Protein AF-A0A291W4Y9-F1 (afdb_monomer)

Secondary structure (DSSP, 8-state):
-------PPPTT--HHHHHHHHHHHHHHHHHHHT--SS-SS--S-HHHHHHHHHHHHHHS-SHHHHHHHHHHHHHH--

Foldseek 3Di:
DPDLPAAEDDDVDDPVVLLVSLLVSLVVVCVVVVHDQFDPDDPPDSSVRNVVVLVVQLPDDDDRVVVSVVVVCRSHPD

Nearest PDB structures (foldseek):
  5lsm-assembly6_E  TM=3.449E-01  e=7.503E+00  Shewanella oneidensis MR-1

Structure (mmCIF, N/CA/C/O backbone):
data_AF-A0A291W4Y9-F1
#
_entry.id   AF-A0A291W4Y9-F1
#
loop_
_atom_site.group_PDB
_atom_site.id
_atom_site.type_symbol
_atom_site.label_atom_id
_atom_site.label_alt_id
_atom_site.label_comp_id
_atom_site.label_asym_id
_atom_site.label_entity_id
_atom_site.label_seq_id
_atom_site.pdbx_PDB_ins_code
_atom_site.Cartn_x
_atom_site.Cartn_y
_atom_site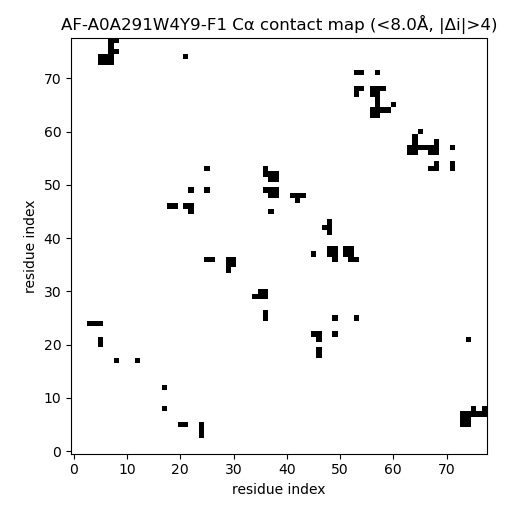.Cartn_z
_atom_site.occupancy
_atom_site.B_iso_or_equiv
_atom_site.auth_seq_id
_atom_site.auth_comp_id
_atom_site.auth_asym_id
_atom_site.auth_atom_id
_atom_site.pdbx_PDB_model_num
ATOM 1 N N . MET A 1 1 ? -18.870 8.719 -7.797 1.00 38.00 1 MET A N 1
ATOM 2 C CA . MET A 1 1 ? -17.767 7.972 -7.144 1.00 38.00 1 MET A CA 1
ATOM 3 C C . MET A 1 1 ? -16.565 7.979 -8.079 1.00 38.00 1 MET A C 1
ATOM 5 O O . MET A 1 1 ? -16.732 7.508 -9.199 1.00 38.00 1 MET A O 1
ATOM 9 N N . PRO A 1 2 ? -15.391 8.506 -7.692 1.00 43.47 2 PRO A N 1
ATOM 10 C CA . PRO A 1 2 ? -14.207 8.368 -8.528 1.00 43.47 2 PRO A CA 1
ATOM 11 C C . PRO A 1 2 ? -13.839 6.881 -8.624 1.00 43.47 2 PRO A C 1
ATOM 13 O O . PRO A 1 2 ? -13.801 6.172 -7.615 1.00 43.47 2 PRO A O 1
ATOM 16 N N . ARG A 1 3 ? -13.656 6.393 -9.852 1.00 49.72 3 ARG A N 1
ATOM 17 C CA . ARG A 1 3 ? -13.340 4.993 -10.156 1.00 49.72 3 ARG A CA 1
ATOM 18 C C . ARG A 1 3 ? -11.891 4.737 -9.741 1.00 49.72 3 ARG A C 1
ATOM 20 O O . ARG A 1 3 ? -10.983 5.237 -10.390 1.00 49.72 3 ARG A O 1
ATOM 27 N N . PHE A 1 4 ? -11.680 3.973 -8.672 1.00 52.22 4 PHE A N 1
ATOM 28 C CA . PHE A 1 4 ? -10.367 3.414 -8.345 1.00 52.22 4 PHE A CA 1
ATOM 29 C C . PHE A 1 4 ? -9.927 2.523 -9.519 1.00 52.22 4 PHE A C 1
ATOM 31 O O . PHE A 1 4 ? -10.502 1.452 -9.714 1.00 52.22 4 PHE A O 1
ATOM 38 N N . ARG A 1 5 ? -8.999 3.012 -10.353 1.00 58.22 5 ARG A N 1
ATOM 39 C CA . ARG A 1 5 ? -8.529 2.374 -11.599 1.00 58.22 5 ARG A CA 1
ATOM 40 C C . ARG A 1 5 ? -7.177 1.681 -11.391 1.00 58.22 5 ARG A C 1
ATOM 42 O O . ARG A 1 5 ? -6.267 1.844 -12.190 1.00 58.22 5 ARG A O 1
ATOM 49 N N . PHE A 1 6 ? -7.040 0.913 -10.315 1.00 64.06 6 PHE A N 1
ATOM 50 C CA . PHE A 1 6 ? -5.906 0.001 -10.212 1.00 64.06 6 PHE A CA 1
ATOM 51 C C . PHE A 1 6 ? -6.253 -1.325 -10.884 1.00 64.06 6 PHE A C 1
ATOM 53 O O . PHE A 1 6 ? -7.349 -1.854 -10.666 1.00 64.06 6 PHE A O 1
ATOM 60 N N . ARG A 1 7 ? -5.338 -1.830 -11.712 1.00 68.75 7 ARG A N 1
ATOM 61 C CA . ARG A 1 7 ? -5.474 -3.107 -12.413 1.00 68.75 7 ARG A CA 1
ATOM 62 C C . ARG A 1 7 ? -4.520 -4.136 -11.801 1.00 68.75 7 ARG A C 1
ATOM 64 O O . ARG A 1 7 ? -3.434 -3.748 -11.380 1.00 68.75 7 ARG A O 1
ATOM 71 N N . PRO A 1 8 ? -4.899 -5.418 -11.765 1.00 65.69 8 PRO A N 1
ATOM 72 C CA . PRO A 1 8 ? -3.962 -6.473 -11.412 1.00 65.69 8 PRO A CA 1
ATOM 73 C C . PRO A 1 8 ? -2.807 -6.531 -12.422 1.00 65.69 8 PRO A C 1
ATOM 75 O O . PRO A 1 8 ? -2.961 -6.108 -13.575 1.00 65.69 8 PRO A O 1
ATOM 78 N N . ARG A 1 9 ? -1.650 -7.034 -11.971 1.00 69.56 9 ARG A N 1
ATOM 79 C CA . ARG A 1 9 ? -0.439 -7.133 -12.797 1.00 69.56 9 ARG A CA 1
ATOM 80 C C . ARG A 1 9 ? -0.733 -7.927 -14.068 1.00 69.56 9 ARG A C 1
ATOM 82 O O . ARG A 1 9 ? -1.220 -9.052 -13.990 1.00 69.56 9 ARG A O 1
ATOM 89 N N . SER A 1 10 ? -0.398 -7.370 -15.229 1.00 70.56 10 SER A N 1
ATOM 90 C CA . SER A 1 10 ? -0.526 -8.105 -16.496 1.00 70.56 10 SER A CA 1
ATOM 91 C C . SER A 1 10 ? 0.632 -9.092 -16.679 1.00 70.56 10 SER A C 1
ATOM 93 O O . SER A 1 10 ? 1.760 -8.834 -16.256 1.00 70.56 10 SER A O 1
ATOM 95 N N . GLN A 1 11 ? 0.374 -10.236 -17.318 1.00 59.84 11 GLN A N 1
ATOM 96 C CA . GLN A 1 11 ? 1.421 -11.213 -17.622 1.00 59.84 11 GLN A CA 1
ATOM 97 C C . GLN A 1 11 ? 2.434 -10.578 -18.594 1.00 59.84 11 GLN A C 1
ATOM 99 O O . GLN A 1 11 ? 2.078 -10.240 -19.718 1.00 59.84 11 GLN A O 1
ATOM 104 N N . GLY A 1 12 ? 3.672 -10.366 -18.135 1.00 69.75 12 GLY A N 1
ATOM 105 C CA . GLY A 1 12 ? 4.725 -9.665 -18.888 1.00 69.75 12 GLY A CA 1
ATOM 106 C C . GLY A 1 12 ? 4.910 -8.180 -18.544 1.00 69.75 12 GLY A C 1
ATOM 107 O O . GLY A 1 12 ? 5.796 -7.547 -19.103 1.00 69.75 12 GLY A O 1
ATOM 108 N N . GLU A 1 13 ? 4.121 -7.618 -17.622 1.00 75.44 13 GLU A N 1
ATOM 109 C CA . GLU A 1 13 ? 4.352 -6.263 -17.105 1.00 75.44 13 GLU A CA 1
ATOM 110 C C . GLU A 1 13 ? 5.622 -6.229 -16.252 1.00 75.44 13 GLU A C 1
ATOM 112 O O . GLU A 1 13 ? 5.825 -7.115 -15.408 1.00 75.44 13 GLU A O 1
ATOM 117 N N . ASP A 1 14 ? 6.452 -5.209 -16.481 1.00 80.31 14 ASP A N 1
ATOM 118 C CA . ASP A 1 14 ? 7.641 -4.939 -15.680 1.00 80.31 14 ASP A CA 1
ATOM 119 C C . ASP A 1 14 ? 7.247 -4.797 -14.206 1.00 80.31 14 ASP A C 1
ATOM 121 O O . ASP A 1 14 ? 6.218 -4.201 -13.864 1.00 80.31 14 ASP A O 1
ATOM 125 N N . TYR A 1 15 ? 8.054 -5.398 -13.340 1.00 74.44 15 TYR A N 1
ATOM 126 C CA . TYR A 1 15 ? 7.827 -5.367 -11.909 1.00 74.44 15 TYR A CA 1
ATOM 127 C C . TYR A 1 15 ? 7.842 -3.923 -11.388 1.00 74.44 15 TYR A C 1
ATOM 129 O O . TYR A 1 15 ? 6.907 -3.546 -10.684 1.00 74.44 15 TYR A O 1
ATOM 137 N N . ASP A 1 16 ? 8.762 -3.084 -11.869 1.00 79.56 16 ASP A N 1
ATOM 138 C CA . ASP A 1 16 ? 8.883 -1.681 -11.451 1.00 79.56 16 ASP A CA 1
ATOM 139 C C . ASP A 1 16 ? 7.647 -0.860 -11.847 1.00 79.56 16 ASP A C 1
ATOM 141 O O . ASP A 1 16 ? 7.145 -0.027 -11.088 1.00 79.56 16 ASP A O 1
ATOM 145 N N . THR A 1 17 ? 7.095 -1.131 -13.035 1.00 80.50 17 THR A N 1
ATOM 146 C CA . THR A 1 17 ? 5.879 -0.455 -13.521 1.00 80.50 17 THR A CA 1
ATOM 147 C C . THR A 1 17 ? 4.675 -0.800 -12.647 1.00 80.50 17 THR A C 1
ATOM 149 O O . THR A 1 17 ? 3.870 0.069 -12.300 1.00 80.50 17 THR A O 1
ATOM 152 N N . TYR A 1 18 ? 4.557 -2.070 -12.259 1.00 80.62 18 TYR A N 1
ATOM 153 C CA . TYR A 1 18 ? 3.502 -2.523 -11.364 1.00 80.62 18 TYR A CA 1
ATOM 154 C C . TYR A 1 18 ? 3.657 -1.941 -9.949 1.00 80.62 18 TYR A C 1
ATOM 156 O O . TYR A 1 18 ? 2.670 -1.482 -9.366 1.00 80.62 18 TYR A O 1
ATOM 164 N N . GLU A 1 19 ? 4.877 -1.910 -9.408 1.00 85.31 19 GLU A N 1
ATOM 165 C CA . GLU A 1 19 ? 5.158 -1.336 -8.089 1.00 85.31 19 GLU A CA 1
ATOM 166 C C . GLU A 1 19 ? 4.810 0.155 -8.030 1.00 85.31 19 GLU A C 1
ATOM 168 O O . GLU A 1 19 ? 4.087 0.586 -7.126 1.00 85.31 19 GLU A O 1
ATOM 173 N N . GLN A 1 20 ? 5.220 0.938 -9.033 1.00 84.00 20 GLN A N 1
ATOM 174 C CA . GLN A 1 20 ? 4.873 2.360 -9.112 1.00 84.00 20 GLN A CA 1
ATOM 175 C C . GLN A 1 20 ? 3.362 2.580 -9.209 1.00 84.00 20 GLN A C 1
ATOM 177 O O . GLN A 1 20 ? 2.808 3.440 -8.514 1.00 84.00 20 GLN A O 1
ATOM 182 N N . ALA A 1 21 ? 2.667 1.781 -10.023 1.00 82.81 21 ALA A N 1
ATOM 183 C CA . ALA A 1 21 ? 1.215 1.851 -10.116 1.00 82.81 21 ALA A CA 1
ATOM 184 C C . ALA A 1 21 ? 0.553 1.541 -8.760 1.00 82.81 21 ALA A C 1
ATOM 186 O O . ALA A 1 21 ? -0.445 2.175 -8.396 1.00 82.81 21 ALA A O 1
ATOM 187 N N . PHE A 1 22 ? 1.090 0.570 -8.010 1.00 83.62 22 PHE A N 1
ATOM 188 C CA . PHE A 1 22 ? 0.567 0.182 -6.701 1.00 83.62 22 PHE A CA 1
ATOM 189 C C . PHE A 1 22 ? 0.740 1.317 -5.695 1.00 83.62 22 PHE A C 1
ATOM 191 O O . PHE A 1 22 ? -0.231 1.707 -5.038 1.00 83.62 22 PHE A O 1
ATOM 198 N N . ILE A 1 23 ? 1.948 1.883 -5.616 1.00 85.75 23 ILE A N 1
ATOM 199 C CA . ILE A 1 23 ? 2.270 3.008 -4.731 1.00 85.75 23 ILE A CA 1
ATOM 200 C C . ILE A 1 23 ? 1.343 4.187 -5.036 1.00 85.75 23 ILE A C 1
ATOM 202 O O . ILE A 1 23 ? 0.748 4.752 -4.114 1.00 85.75 23 ILE A O 1
ATOM 206 N N . ALA A 1 24 ? 1.151 4.527 -6.313 1.00 85.88 24 ALA A N 1
ATOM 207 C CA . ALA A 1 24 ? 0.280 5.625 -6.723 1.00 85.88 24 ALA A CA 1
ATOM 208 C C . ALA A 1 24 ? -1.181 5.395 -6.298 1.00 85.88 24 ALA A C 1
ATOM 210 O O . ALA A 1 24 ? -1.797 6.265 -5.676 1.00 85.88 24 ALA A O 1
ATOM 211 N N . ALA A 1 25 ? -1.728 4.206 -6.567 1.00 84.38 25 ALA A N 1
ATOM 212 C CA . ALA A 1 25 ? -3.107 3.876 -6.215 1.00 84.38 25 ALA A CA 1
ATOM 213 C C . ALA A 1 25 ? -3.330 3.833 -4.696 1.00 84.38 25 ALA A C 1
ATOM 215 O O . ALA A 1 25 ? -4.340 4.339 -4.194 1.00 84.38 25 ALA A O 1
ATOM 216 N N . TRP A 1 26 ? -2.388 3.255 -3.948 1.00 86.50 26 TRP A N 1
ATOM 217 C CA . TRP A 1 26 ? -2.439 3.222 -2.489 1.00 86.50 26 TRP A CA 1
ATOM 218 C C . TRP A 1 26 ? -2.354 4.630 -1.891 1.00 86.50 26 TRP A C 1
ATOM 220 O O . TRP A 1 26 ? -3.171 4.998 -1.045 1.00 86.50 26 TRP A O 1
ATOM 230 N N . THR A 1 27 ? -1.442 5.458 -2.399 1.00 87.06 27 THR A N 1
ATOM 231 C CA . THR A 1 27 ? -1.270 6.847 -1.958 1.00 87.06 27 THR A CA 1
ATOM 232 C C . THR A 1 27 ? -2.522 7.681 -2.222 1.00 87.06 27 THR A C 1
ATOM 234 O O . THR A 1 27 ? -2.995 8.380 -1.325 1.00 87.06 27 THR A O 1
ATOM 237 N N . GLU A 1 28 ? -3.135 7.560 -3.403 1.00 86.88 28 GLU A N 1
ATOM 238 C CA . GLU A 1 28 ? -4.391 8.246 -3.734 1.00 86.88 28 GLU A CA 1
ATOM 239 C C . GLU A 1 28 ? -5.540 7.816 -2.803 1.00 86.88 28 GLU A C 1
ATOM 241 O O . GLU A 1 28 ? -6.344 8.637 -2.342 1.00 86.88 28 GLU A O 1
ATOM 246 N N . PHE A 1 29 ? -5.627 6.519 -2.499 1.00 84.81 29 PHE A N 1
ATOM 247 C CA . PHE A 1 29 ? -6.610 5.988 -1.560 1.00 84.81 29 PHE A CA 1
ATOM 248 C C . PHE A 1 29 ? -6.414 6.552 -0.148 1.00 84.81 29 PHE A C 1
ATOM 250 O O . PHE A 1 29 ? -7.385 6.998 0.474 1.00 84.81 29 PHE A O 1
ATOM 257 N N . CYS A 1 30 ? -5.173 6.576 0.336 1.00 86.56 30 CYS A N 1
ATOM 258 C CA . CYS A 1 30 ? -4.826 7.127 1.639 1.00 86.56 30 CYS A CA 1
ATOM 259 C C . CYS A 1 30 ? -5.095 8.633 1.716 1.00 86.56 30 CYS A C 1
ATOM 261 O O . CYS A 1 30 ? -5.737 9.075 2.670 1.00 86.56 30 CYS A O 1
ATOM 263 N N . ALA A 1 31 ? -4.751 9.403 0.678 1.00 87.56 31 ALA A N 1
ATOM 264 C CA . ALA A 1 31 ? -5.037 10.836 0.593 1.00 87.56 31 ALA A CA 1
ATOM 265 C C . ALA A 1 31 ? -6.543 11.132 0.713 1.00 87.56 31 ALA A C 1
ATOM 267 O O . ALA A 1 31 ? -6.966 11.949 1.534 1.00 87.56 31 ALA A O 1
ATOM 268 N N . ARG A 1 32 ? -7.391 10.394 -0.018 1.00 85.25 32 ARG A N 1
ATOM 269 C CA . ARG A 1 32 ? -8.863 10.525 0.063 1.00 85.25 32 ARG A CA 1
ATOM 270 C C . ARG A 1 32 ? -9.435 10.188 1.434 1.00 85.25 32 ARG A C 1
ATOM 272 O O . ARG A 1 32 ? -10.535 10.622 1.774 1.00 85.25 32 ARG A O 1
ATOM 279 N N . ARG A 1 33 ? -8.730 9.358 2.195 1.00 83.50 33 ARG A N 1
ATOM 280 C CA . ARG A 1 33 ? -9.155 8.872 3.508 1.00 83.50 33 ARG A CA 1
ATOM 281 C C . ARG A 1 33 ? -8.443 9.573 4.660 1.00 83.50 33 ARG A C 1
ATOM 283 O O . ARG A 1 33 ? -8.718 9.216 5.800 1.00 83.50 33 ARG A O 1
ATOM 290 N N . LYS A 1 34 ? -7.594 10.569 4.367 1.00 85.69 34 LYS A N 1
ATOM 291 C CA . LYS A 1 34 ? -6.744 11.268 5.343 1.00 85.69 34 LYS A CA 1
ATOM 292 C C . LYS A 1 34 ? -5.931 10.281 6.195 1.00 85.69 34 LYS A C 1
ATOM 294 O O . LYS A 1 34 ? -5.883 10.393 7.415 1.00 85.69 34 LYS A O 1
ATOM 299 N N . MET A 1 35 ? -5.349 9.277 5.543 1.00 85.31 35 MET A N 1
ATOM 300 C CA . MET A 1 35 ? -4.514 8.249 6.166 1.00 85.31 35 MET A CA 1
ATOM 301 C C . MET A 1 35 ? -3.059 8.396 5.732 1.00 85.31 35 MET A C 1
ATOM 303 O O . MET A 1 35 ? -2.795 8.876 4.631 1.00 85.31 35 MET A O 1
ATOM 307 N N . SER A 1 36 ? -2.132 7.924 6.568 1.00 86.31 36 SER A N 1
ATOM 308 C CA . SER A 1 36 ? -0.736 7.768 6.156 1.00 86.31 36 SER A CA 1
ATOM 309 C C . SER A 1 36 ? -0.615 6.601 5.167 1.00 86.31 36 SER A C 1
ATOM 311 O O . SER A 1 36 ? -1.078 5.502 5.487 1.00 86.31 36 SER A O 1
ATOM 313 N N . PRO A 1 37 ? -0.019 6.801 3.979 1.00 84.00 37 PRO A N 1
ATOM 314 C CA . PRO A 1 37 ? 0.275 5.713 3.049 1.00 84.00 37 PRO A CA 1
ATOM 315 C C . PRO A 1 37 ? 1.460 4.846 3.486 1.00 84.00 37 PRO A C 1
ATOM 317 O O . PRO A 1 37 ? 1.566 3.717 3.016 1.00 84.00 37 PRO A O 1
ATOM 320 N N . PHE A 1 38 ? 2.292 5.336 4.405 1.00 85.31 38 PHE A N 1
ATOM 321 C CA . PHE A 1 38 ? 3.504 4.664 4.869 1.00 85.31 38 PHE A CA 1
ATOM 322 C C . PHE A 1 38 ? 3.387 4.238 6.342 1.00 85.31 38 PHE A C 1
ATOM 324 O O . PHE A 1 38 ? 2.657 4.890 7.108 1.00 85.31 38 PHE A O 1
ATOM 331 N N . PRO A 1 39 ? 4.080 3.155 6.744 1.00 83.12 39 PRO A N 1
ATOM 332 C CA . PRO A 1 39 ? 4.164 2.729 8.133 1.00 83.12 39 PRO A CA 1
ATOM 333 C C . PRO A 1 39 ? 4.979 3.739 8.953 1.00 83.12 39 PRO A C 1
ATOM 335 O O . PRO A 1 39 ? 5.689 4.581 8.407 1.00 83.12 39 PRO A O 1
ATOM 338 N N . ALA A 1 40 ? 4.887 3.654 10.282 1.00 80.38 40 ALA A N 1
ATOM 339 C CA . ALA A 1 40 ? 5.668 4.518 11.174 1.00 80.38 40 ALA A CA 1
ATOM 340 C C . ALA A 1 40 ? 7.185 4.278 11.052 1.00 80.38 40 ALA A C 1
ATOM 342 O O . ALA A 1 40 ? 7.972 5.190 11.288 1.00 80.38 40 ALA A O 1
ATOM 343 N N . TRP A 1 41 ? 7.573 3.060 10.663 1.00 83.19 41 TRP A N 1
ATOM 344 C CA . TRP A 1 41 ? 8.956 2.632 10.485 1.00 83.19 41 TRP A CA 1
ATOM 345 C C . TRP A 1 41 ? 9.155 2.158 9.042 1.00 83.19 41 TRP A C 1
ATOM 347 O O . TRP A 1 41 ? 8.879 0.994 8.754 1.00 83.19 41 TRP A O 1
ATOM 357 N N . PRO A 1 42 ? 9.554 3.055 8.124 1.00 81.88 42 PRO A N 1
ATOM 358 C CA . PRO A 1 42 ? 9.792 2.690 6.735 1.00 81.88 42 PRO A CA 1
ATOM 359 C C . PRO A 1 42 ? 11.052 1.828 6.600 1.00 81.88 42 PRO A C 1
ATOM 361 O O . PRO A 1 42 ? 12.075 2.084 7.238 1.00 81.88 42 PRO A O 1
ATOM 364 N N . HIS A 1 43 ? 10.979 0.814 5.747 1.00 78.12 43 HIS A N 1
ATOM 365 C CA . HIS A 1 43 ? 12.067 -0.101 5.413 1.00 78.12 43 HIS A CA 1
ATOM 366 C C . HIS A 1 43 ? 13.001 0.454 4.327 1.00 78.12 43 HIS A C 1
ATOM 368 O O . HIS A 1 43 ? 14.033 -0.153 4.049 1.00 78.12 43 HIS A O 1
ATOM 374 N N . GLY A 1 44 ? 12.662 1.601 3.727 1.00 80.94 44 GLY A N 1
ATOM 375 C CA . GLY A 1 44 ? 13.457 2.260 2.683 1.00 80.94 44 GLY A CA 1
ATOM 376 C C . GLY A 1 44 ? 13.060 1.868 1.257 1.00 80.94 44 GLY A C 1
ATOM 377 O O . GLY A 1 44 ? 13.496 2.514 0.308 1.00 80.94 44 GLY A O 1
ATOM 378 N N . ASP A 1 45 ? 12.184 0.874 1.111 1.00 87.69 45 ASP A N 1
ATOM 379 C CA . ASP A 1 45 ? 11.547 0.487 -0.145 1.00 87.69 45 ASP A CA 1
ATOM 380 C C . ASP A 1 45 ? 10.080 0.938 -0.125 1.00 87.69 45 ASP A C 1
ATOM 382 O O . ASP A 1 45 ? 9.272 0.476 0.687 1.00 87.69 45 ASP A O 1
ATOM 386 N N . GLN A 1 46 ? 9.731 1.856 -1.028 1.00 85.69 46 GLN A N 1
ATOM 387 C CA . GLN A 1 46 ? 8.405 2.476 -1.062 1.00 85.69 46 GLN A CA 1
ATOM 388 C C . GLN A 1 46 ? 7.278 1.472 -1.333 1.00 85.69 46 GLN A C 1
ATOM 390 O O . GLN A 1 46 ? 6.162 1.659 -0.836 1.00 85.69 46 GLN A O 1
ATOM 395 N N . TYR A 1 47 ? 7.541 0.424 -2.115 1.00 86.00 47 TYR A N 1
ATOM 396 C CA . TYR A 1 47 ? 6.545 -0.589 -2.434 1.00 86.00 47 TYR A CA 1
ATOM 397 C C . TYR A 1 47 ? 6.312 -1.515 -1.240 1.00 86.00 47 TYR A C 1
ATOM 399 O O . TYR A 1 47 ? 5.157 -1.766 -0.872 1.00 86.00 47 TYR A O 1
ATOM 407 N N . LEU A 1 48 ? 7.386 -1.972 -0.591 1.00 85.75 48 LEU A N 1
ATOM 408 C CA . LEU A 1 48 ? 7.295 -2.782 0.624 1.00 85.75 48 LEU A CA 1
ATOM 409 C C . LEU A 1 48 ? 6.614 -2.010 1.756 1.00 85.75 48 LEU A C 1
ATOM 411 O O . LEU A 1 48 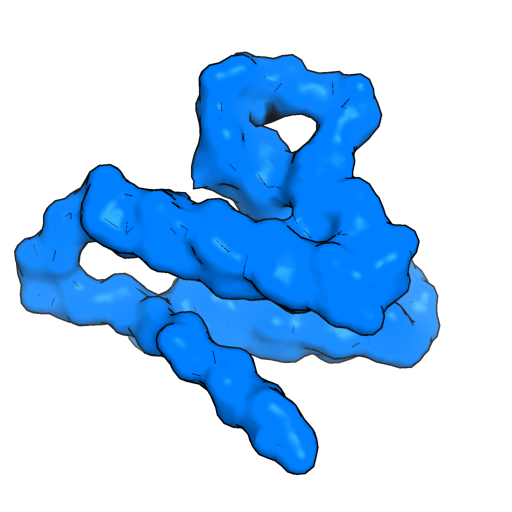? 5.741 -2.564 2.427 1.00 85.75 48 LEU A O 1
ATOM 415 N N . ASP A 1 49 ? 6.927 -0.725 1.909 1.00 88.75 49 ASP A N 1
ATOM 416 C CA . ASP A 1 49 ? 6.307 0.152 2.901 1.00 88.75 49 ASP A CA 1
ATOM 417 C C . ASP A 1 49 ? 4.809 0.340 2.634 1.00 88.75 49 ASP A C 1
ATOM 419 O O . ASP A 1 49 ? 3.979 0.163 3.532 1.00 88.75 49 ASP A O 1
ATOM 423 N N . ALA A 1 50 ? 4.425 0.612 1.384 1.00 87.06 50 ALA A N 1
ATOM 424 C CA . ALA A 1 50 ? 3.020 0.705 0.995 1.00 87.06 50 ALA A CA 1
ATOM 425 C C . ALA A 1 50 ? 2.273 -0.625 1.223 1.00 87.06 50 ALA A C 1
ATOM 427 O O . ALA A 1 50 ? 1.137 -0.637 1.708 1.00 87.06 50 ALA A O 1
ATOM 428 N N . CYS A 1 51 ? 2.912 -1.762 0.931 1.00 84.62 51 CYS A N 1
ATOM 429 C CA . CYS A 1 51 ? 2.359 -3.092 1.186 1.00 84.62 51 CYS A CA 1
ATOM 430 C C . CYS A 1 51 ? 2.188 -3.380 2.684 1.00 84.62 51 CYS A C 1
ATOM 432 O O . CYS A 1 51 ? 1.150 -3.921 3.092 1.00 84.62 51 CYS A O 1
ATOM 434 N N . ALA A 1 52 ? 3.179 -3.022 3.503 1.00 86.94 52 ALA A N 1
ATOM 435 C CA . ALA A 1 52 ? 3.148 -3.175 4.953 1.00 86.94 52 ALA A CA 1
ATOM 436 C C . ALA A 1 52 ? 2.009 -2.344 5.556 1.00 86.94 52 ALA A C 1
ATOM 438 O O . ALA A 1 52 ? 1.136 -2.897 6.232 1.00 86.94 52 ALA A O 1
ATOM 439 N N . ALA A 1 53 ? 1.925 -1.060 5.199 1.00 86.81 53 ALA A N 1
ATOM 440 C CA . ALA A 1 53 ? 0.837 -0.182 5.620 1.00 86.81 53 ALA A CA 1
ATOM 441 C C . ALA A 1 53 ? -0.532 -0.742 5.197 1.00 86.81 53 ALA A C 1
ATOM 443 O O . ALA A 1 53 ? -1.441 -0.881 6.021 1.00 86.81 53 ALA A O 1
ATOM 444 N N . ALA A 1 54 ? -0.689 -1.151 3.932 1.00 84.69 54 ALA A N 1
ATOM 445 C CA . ALA A 1 54 ? -1.937 -1.733 3.441 1.00 84.69 54 ALA A CA 1
ATOM 446 C C . ALA A 1 54 ? -2.349 -2.995 4.215 1.00 84.69 54 ALA A C 1
ATOM 448 O O . ALA A 1 54 ? -3.540 -3.210 4.478 1.00 84.69 54 ALA A O 1
ATOM 449 N N . ARG A 1 55 ? -1.379 -3.828 4.613 1.00 84.94 55 ARG A N 1
ATOM 450 C CA . ARG A 1 55 ? -1.605 -5.021 5.436 1.00 84.94 55 ARG A CA 1
ATOM 451 C C . ARG A 1 55 ? -2.048 -4.666 6.850 1.00 84.94 55 ARG A C 1
ATOM 453 O O . ARG A 1 55 ? -3.030 -5.249 7.311 1.00 84.94 55 ARG A O 1
ATOM 460 N N . GLU A 1 56 ? -1.389 -3.711 7.494 1.00 86.00 56 GLU A N 1
ATOM 461 C CA . GLU A 1 56 ? -1.770 -3.232 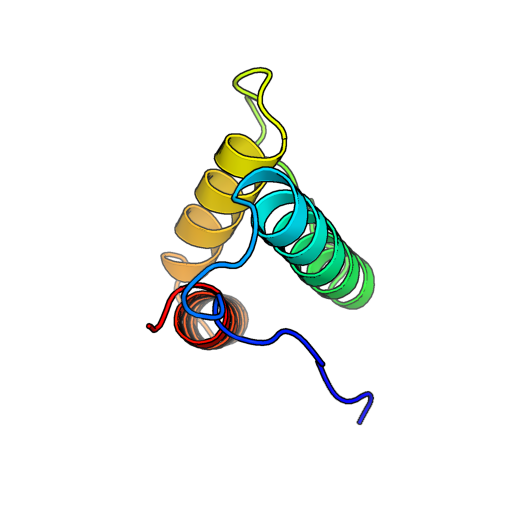8.824 1.00 86.00 56 GLU A CA 1
ATOM 462 C C . GLU A 1 56 ? -3.191 -2.666 8.836 1.00 86.00 56 GLU A C 1
ATOM 464 O O . GLU A 1 56 ? -4.017 -3.069 9.656 1.00 86.00 56 GLU A O 1
ATOM 469 N N . PHE A 1 57 ? -3.531 -1.787 7.887 1.00 83.94 57 PHE A N 1
ATOM 470 C CA . PHE A 1 57 ? -4.878 -1.221 7.820 1.00 83.94 57 PHE A CA 1
ATOM 471 C C . PHE A 1 57 ? -5.944 -2.283 7.537 1.00 83.94 57 PHE A C 1
ATOM 473 O O . PHE A 1 57 ? -7.030 -2.213 8.107 1.00 83.94 57 PHE A O 1
ATOM 480 N N . ALA A 1 58 ? -5.658 -3.278 6.692 1.00 83.69 58 ALA A N 1
ATOM 481 C CA . ALA A 1 58 ? -6.590 -4.371 6.398 1.00 83.69 58 ALA A CA 1
ATOM 482 C C . ALA A 1 58 ? -6.826 -5.324 7.589 1.00 83.69 58 ALA A C 1
ATOM 484 O O . ALA A 1 58 ? -7.851 -6.020 7.625 1.00 83.69 58 ALA A O 1
ATOM 485 N N . ALA A 1 59 ? -5.891 -5.372 8.542 1.00 85.06 59 ALA A N 1
ATOM 486 C CA . ALA A 1 59 ? -6.013 -6.148 9.772 1.00 85.06 59 ALA A CA 1
ATOM 487 C C . ALA A 1 59 ? -6.868 -5.441 10.838 1.00 85.06 59 ALA A C 1
ATOM 489 O O . ALA A 1 59 ? -7.431 -6.107 11.706 1.00 85.06 59 ALA A O 1
ATOM 490 N N . ARG A 1 60 ? -7.019 -4.110 10.764 1.00 82.81 60 ARG A N 1
ATOM 491 C CA . ARG A 1 60 ? -7.824 -3.353 11.733 1.00 82.81 60 ARG A CA 1
ATOM 492 C C . ARG A 1 60 ? -9.314 -3.714 11.622 1.00 82.81 60 ARG A C 1
ATOM 494 O O . ARG A 1 60 ? -9.843 -3.809 10.511 1.00 82.81 60 ARG A O 1
ATOM 501 N N . PRO A 1 61 ? -10.029 -3.884 12.745 1.00 79.94 61 PRO A N 1
ATOM 502 C CA . PRO A 1 61 ? -11.470 -4.093 12.715 1.00 79.94 61 PRO A CA 1
ATOM 503 C C . PRO A 1 61 ? -12.212 -2.829 12.250 1.00 79.94 61 PRO A C 1
ATOM 505 O O . PRO A 1 61 ? -11.729 -1.703 12.373 1.00 79.94 61 PRO A O 1
ATOM 508 N N . GLY A 1 62 ? -13.417 -3.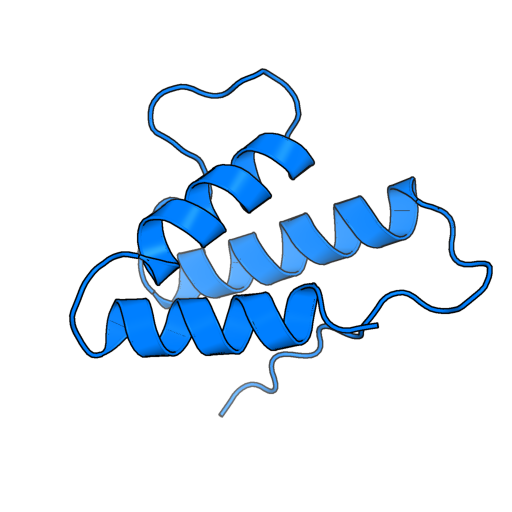016 11.707 1.00 83.38 62 GLY A N 1
ATOM 509 C CA . GLY A 1 62 ? -14.317 -1.926 11.326 1.00 83.38 62 GLY A CA 1
ATOM 510 C C . GLY A 1 62 ? -14.365 -1.600 9.830 1.00 83.38 62 GLY A C 1
ATOM 511 O O . GLY A 1 62 ? -13.776 -2.263 8.972 1.00 83.38 62 GLY A O 1
ATOM 512 N N . ARG A 1 63 ? -15.136 -0.556 9.497 1.00 82.19 63 ARG A N 1
ATOM 513 C CA . ARG A 1 63 ? -15.475 -0.192 8.108 1.00 82.19 63 ARG A CA 1
ATOM 514 C C . ARG A 1 63 ? -14.242 0.138 7.265 1.00 82.19 63 ARG A C 1
ATOM 516 O O . ARG A 1 63 ? -14.221 -0.185 6.080 1.00 82.19 63 ARG A O 1
ATOM 523 N N . LEU A 1 64 ? -13.237 0.762 7.874 1.00 78.12 64 LEU A N 1
ATOM 524 C CA . LEU A 1 64 ? -11.993 1.143 7.214 1.00 78.12 64 LEU A CA 1
ATOM 525 C C . LEU A 1 64 ? -11.128 -0.081 6.884 1.00 78.12 64 LEU A C 1
ATOM 527 O O . LEU A 1 64 ? -10.729 -0.232 5.735 1.00 78.12 64 LEU A O 1
ATOM 531 N N . GLY A 1 65 ? -10.933 -1.009 7.824 1.00 81.69 65 GLY A N 1
ATOM 532 C CA . GLY A 1 65 ? -10.161 -2.223 7.549 1.00 81.69 65 GLY A CA 1
ATOM 533 C C . GLY A 1 65 ? -10.831 -3.151 6.538 1.00 81.69 65 GLY A C 1
ATOM 534 O O . GLY A 1 65 ? -10.171 -3.668 5.638 1.00 81.69 65 GLY A O 1
ATOM 535 N N . ASN A 1 66 ? -12.165 -3.255 6.566 1.00 83.19 66 ASN A N 1
ATOM 536 C CA . ASN A 1 66 ? -12.929 -3.958 5.527 1.00 83.19 66 ASN A CA 1
ATOM 537 C C . ASN A 1 66 ? -12.782 -3.320 4.134 1.00 83.19 66 ASN A C 1
ATOM 539 O O . ASN A 1 66 ? -12.896 -4.009 3.116 1.00 83.19 66 ASN A O 1
ATOM 543 N N . LEU A 1 67 ? -12.560 -2.006 4.070 1.00 81.69 67 LEU A N 1
ATOM 544 C CA . LEU A 1 67 ? -12.304 -1.285 2.828 1.00 81.69 67 LEU A CA 1
ATOM 545 C C . LEU A 1 67 ? -10.866 -1.522 2.349 1.00 81.69 67 LEU A C 1
ATOM 547 O O . LEU A 1 67 ? -10.676 -1.880 1.191 1.00 81.69 67 LEU A O 1
ATOM 551 N N . CYS A 1 68 ? -9.878 -1.401 3.239 1.00 82.00 68 CYS A N 1
ATOM 552 C CA . CYS A 1 68 ? -8.470 -1.657 2.931 1.00 82.00 68 CYS A CA 1
ATOM 553 C C . CYS A 1 68 ? -8.241 -3.107 2.496 1.00 82.00 68 CYS A C 1
ATOM 555 O O . CYS A 1 68 ? -7.503 -3.344 1.549 1.00 82.00 68 CYS A O 1
ATOM 557 N N . ARG A 1 69 ? -8.948 -4.075 3.094 1.00 81.62 69 ARG A N 1
ATOM 558 C CA . ARG A 1 69 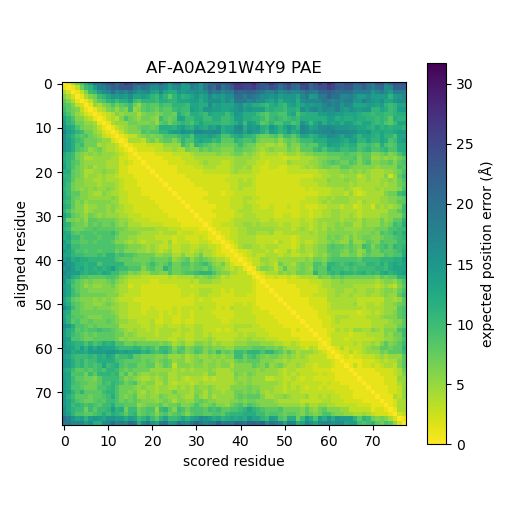? -8.923 -5.480 2.662 1.00 81.62 69 ARG A CA 1
ATOM 559 C C . ARG A 1 69 ? -9.430 -5.646 1.231 1.00 81.62 69 ARG A C 1
ATOM 561 O O . ARG A 1 69 ? -8.789 -6.324 0.439 1.00 81.62 69 ARG A O 1
ATOM 568 N N . ARG A 1 70 ? -10.545 -4.994 0.877 1.00 82.00 70 ARG A N 1
ATOM 569 C CA . ARG A 1 70 ? -11.082 -5.012 -0.496 1.00 82.00 70 ARG A CA 1
ATOM 570 C C . ARG A 1 70 ? -10.147 -4.343 -1.496 1.00 82.00 70 ARG A C 1
ATOM 572 O O . ARG A 1 70 ? -10.000 -4.849 -2.603 1.00 82.00 70 ARG A O 1
ATOM 579 N N . VAL A 1 71 ? -9.539 -3.220 -1.116 1.00 79.50 71 VAL A N 1
ATOM 580 C CA . VAL A 1 71 ? -8.535 -2.539 -1.940 1.00 79.50 71 VAL A CA 1
ATOM 581 C C . VAL A 1 71 ? -7.346 -3.465 -2.142 1.00 79.50 71 VAL A C 1
ATOM 583 O O . VAL A 1 71 ? -7.066 -3.806 -3.278 1.00 79.50 71 VAL A O 1
ATOM 586 N N . ARG A 1 72 ? -6.745 -3.988 -1.070 1.00 76.25 72 ARG A N 1
ATOM 587 C CA . ARG A 1 72 ? -5.615 -4.916 -1.146 1.00 76.25 72 ARG A CA 1
ATOM 588 C C . ARG A 1 72 ? -5.900 -6.122 -2.034 1.00 76.25 72 ARG A C 1
ATOM 590 O O . ARG A 1 72 ? -5.090 -6.401 -2.898 1.00 76.25 72 ARG A O 1
ATOM 597 N N . VAL A 1 73 ? -7.040 -6.796 -1.872 1.00 78.69 73 VAL A N 1
ATOM 598 C CA . VAL A 1 73 ? -7.410 -7.928 -2.742 1.00 78.69 73 VAL A CA 1
ATOM 599 C C . VAL A 1 73 ? -7.439 -7.498 -4.210 1.00 78.69 73 VAL A C 1
ATOM 601 O O . VAL A 1 73 ? -6.848 -8.168 -5.041 1.00 78.69 73 VAL A O 1
ATOM 604 N N . ARG A 1 74 ? -8.028 -6.342 -4.541 1.00 74.00 74 ARG A N 1
ATOM 605 C CA . ARG A 1 74 ? -7.985 -5.812 -5.918 1.00 74.00 74 ARG A CA 1
ATOM 606 C C . ARG A 1 74 ? -6.581 -5.442 -6.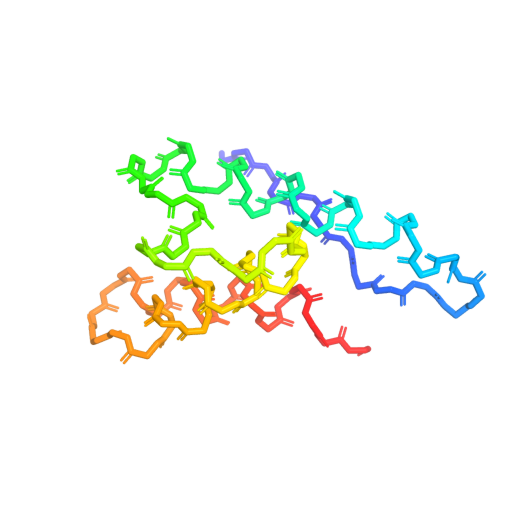386 1.00 74.00 74 ARG A C 1
ATOM 608 O O . ARG A 1 74 ? -6.325 -5.510 -7.580 1.00 74.00 74 ARG A O 1
ATOM 615 N N . LEU A 1 75 ? -5.719 -5.011 -5.468 1.00 67.62 75 LEU A N 1
ATOM 616 C CA . LEU A 1 75 ? -4.339 -4.668 -5.772 1.00 67.62 75 LEU A CA 1
ATOM 617 C C . LEU A 1 75 ? -3.483 -5.923 -6.013 1.00 67.62 75 LEU A C 1
ATOM 619 O O . LEU A 1 75 ? -2.606 -5.892 -6.857 1.00 67.62 75 LEU A O 1
ATOM 623 N N . THR A 1 7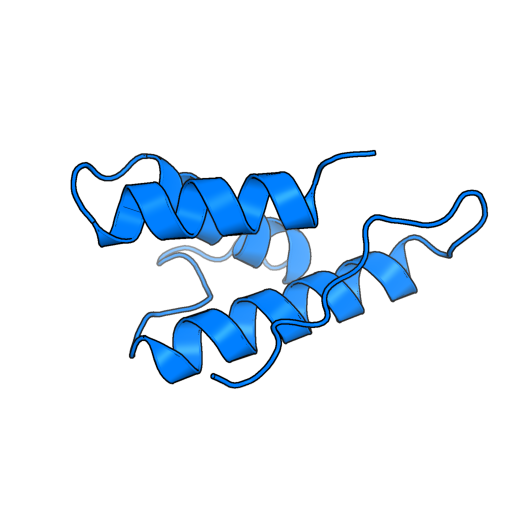6 ? -3.726 -7.023 -5.293 1.00 68.62 76 THR A N 1
ATOM 624 C CA . THR A 1 76 ? -2.823 -8.190 -5.265 1.00 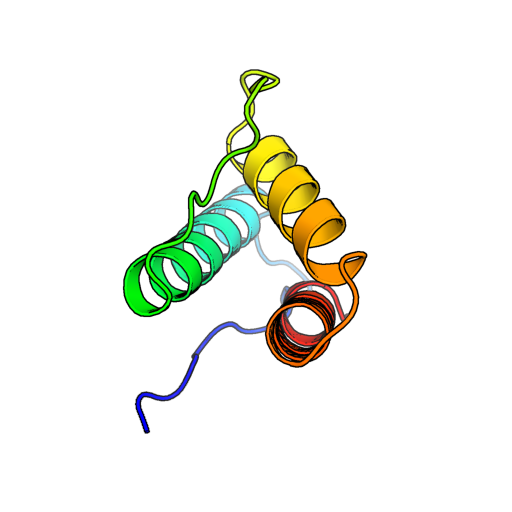68.62 76 THR A CA 1
ATOM 625 C C . THR A 1 76 ? -3.376 -9.456 -5.923 1.00 68.62 76 THR A C 1
ATOM 627 O O . THR A 1 76 ? -2.642 -10.436 -6.038 1.00 68.62 76 THR A O 1
ATOM 630 N N . SER A 1 77 ? -4.662 -9.506 -6.281 1.00 62.41 77 SER A N 1
ATOM 631 C CA . SER A 1 77 ? -5.242 -10.668 -6.967 1.00 62.41 77 SER A CA 1
ATOM 632 C C . SER A 1 77 ? -4.694 -10.766 -8.389 1.00 62.41 77 SER A C 1
ATOM 634 O O . SER A 1 77 ? -4.793 -9.807 -9.145 1.00 62.41 77 SER A O 1
ATOM 636 N N . ARG A 1 78 ? -4.102 -11.921 -8.704 1.00 51.59 78 ARG A N 1
ATOM 637 C CA . ARG A 1 78 ? -3.675 -12.338 -10.046 1.00 51.59 78 ARG A CA 1
ATOM 638 C C . ARG A 1 78 ? -4.867 -12.594 -10.961 1.00 51.59 78 ARG A C 1
ATOM 640 O O . ARG A 1 78 ? -5.913 -13.028 -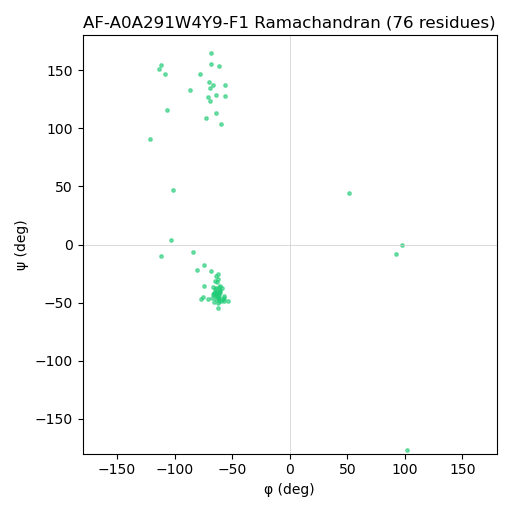10.425 1.00 51.59 78 ARG A O 1
#

Organism: NCBI:txid67267

Sequence (78 aa):
MPRFRFRPRSQGEDYDTYEQAFIAAWTEFCARRKMSPFPAWPHGDQYLDACAAAREFAARPGRLGNLCRRVRVRLTSR

Radius of gyration: 12.17 Å; Cα contacts (8 Å, |Δi|>4): 70; chains: 1; bounding box: 31×24×32 Å

Solvent-accessible surface area (backbone atoms only — not comparable to full-atom values): 4588 Å² total; per-residue (Å²): 130,88,77,84,82,72,70,44,77,55,96,87,58,56,66,68,62,49,41,54,52,48,41,53,51,48,39,54,52,19,59,78,65,77,44,78,45,55,44,98,74,68,82,84,44,69,51,62,22,33,51,50,28,47,50,55,46,31,68,40,84,59,76,65,8,59,46,36,39,54,49,48,48,50,61,67,45,124

Mean predicted aligned error: 6.64 Å

pLDDT: mean 78.46, std 10.8, range [38.0, 88.75]